Protein 2GBO (pdb70)

InterPro domains:
  IPR009983 Uncharacterised protein family UPF0358 [MF_01560] (1-90)
  IPR009983 Uncharacterised protein family UPF0358 [NF010187] (5-90)
  IPR009983 Uncharacterised protein family UPF0358 [PF07408] (6-89)
  IPR036270 UPF0358 superfamily [G3DSA:1.10.287.750] (1-82)
  IPR036270 UPF0358 superfamily [SSF140404] (4-82)

Organism: Enterococcus faecalis (strain ATCC 700802 / V583) (NCBI:txid226185)

Sequence (158 aa):
DEGISKKFAIQLLEDDAERIKLIRNQKNSLCISQCKAFEEVVDTQYGFSRQVTYATRLGILTNDEGHRLLSDLERELNQDEGISKKFAIQLLEDDAERIKLIRNQKNSLCISQCKAFEEVVDTQYGFSRQVTYATRLGILTNDEGHRLLSDLERELNQ

CATH classification: 1.10.287.750

Structure (mmCIF, N/CA/C/O backbone):
data_2GBO
#
_entry.id   2GBO
#
_cell.length_a   54.614
_cell.length_b   54.614
_cell.length_c   142.121
_cell.angle_alpha   90.00
_cell.angle_beta   90.00
_cell.angle_gamma   120.00
#
_symmetry.space_group_name_H-M   'P 62'
#
loop_
_entity.id
_entity.type
_entity.pdbx_description
1 polymer 'UPF0358 protein EF2458'
2 water water
#
loop_
_atom_site.group_PDB
_atom_site.id
_atom_site.type_symbol
_atom_site.label_atom_id
_atom_site.label_alt_id
_atom_site.label_comp_id
_atom_site.label_asym_id
_atom_site.label_entity_id
_atom_site.label_seq_id
_atom_site.pdbx_PDB_ins_code
_atom_site.Cartn_x
_atom_site.Cartn_y
_atom_site.Cartn_z
_atom_site.occupancy
_atom_site.B_iso_or_equiv
_atom_site.auth_seq_id
_atom_site.auth_comp_id
_atom_site.auth_asym_id
_atom_site.auth_atom_id
_atom_site.pdbx_PDB_model_num
ATOM 9 N N . ASP A 1 5 ? 12.198 -28.018 50.529 1.00 87.02 2 ASP A N 1
ATOM 10 C CA . ASP A 1 5 ? 11.947 -28.602 49.203 1.00 85.30 2 ASP A CA 1
ATOM 11 C C . ASP A 1 5 ? 11.536 -27.497 48.232 1.00 83.24 2 ASP A C 1
ATOM 12 O O . ASP A 1 5 ? 10.447 -26.907 48.322 1.00 82.71 2 ASP A O 1
ATOM 17 N N . GLU A 1 6 ? 12.453 -27.283 47.289 1.00 81.12 3 GLU A N 1
ATOM 18 C CA . GLU A 1 6 ? 12.708 -26.040 46.523 1.00 78.22 3 GLU A CA 1
ATOM 19 C C . GLU A 1 6 ? 14.110 -26.306 45.946 1.00 75.61 3 GLU A C 1
ATOM 20 O O . GLU A 1 6 ? 14.574 -25.641 45.002 1.00 74.50 3 GLU A O 1
ATOM 26 N N . GLY A 1 7 ? 14.780 -27.280 46.589 1.00 72.60 4 GLY A N 1
ATOM 27 C CA . GLY A 1 7 ? 15.668 -28.235 45.920 1.00 68.26 4 GLY A CA 1
ATOM 28 C C . GLY A 1 7 ? 14.873 -28.847 44.764 1.00 65.10 4 GLY A C 1
ATOM 29 O O . GLY A 1 7 ? 15.453 -29.266 43.777 1.00 65.27 4 GLY A O 1
ATOM 30 N N . ILE A 1 8 ? 13.544 -28.873 44.891 1.00 61.54 5 ILE A N 1
ATOM 31 C CA . ILE A 1 8 ? 12.645 -29.309 43.828 1.00 58.80 5 ILE A CA 1
ATOM 32 C C . ILE A 1 8 ? 12.711 -28.336 42.634 1.00 56.91 5 ILE A C 1
ATOM 33 O O . ILE A 1 8 ? 12.941 -28.754 41.496 1.00 54.99 5 ILE A O 1
ATOM 38 N N . SER A 1 9 ? 12.556 -27.040 42.923 1.00 54.73 6 SER A N 1
ATOM 39 C CA . SER A 1 9 ? 12.648 -26.031 41.892 1.00 52.96 6 SER A CA 1
ATOM 40 C C . SER A 1 9 ? 14.030 -25.985 41.247 1.00 51.32 6 SER A C 1
ATOM 41 O O . SER A 1 9 ? 14.107 -25.937 40.021 1.00 50.13 6 SER A O 1
ATOM 44 N N . LYS A 1 10 ? 15.102 -26.084 42.037 1.00 49.93 7 LYS A N 1
ATOM 45 C CA . LYS A 1 10 ? 16.465 -26.059 41.458 1.00 49.61 7 LYS A CA 1
ATOM 46 C C . LYS A 1 10 ? 16.661 -27.263 40.531 1.00 48.87 7 LYS A C 1
ATOM 47 O O . LYS A 1 10 ? 17.083 -27.112 39.383 1.00 48.77 7 LYS A O 1
ATOM 53 N N . LYS A 1 11 ? 16.322 -28.447 41.028 1.00 48.01 8 LYS A N 1
ATOM 54 C CA . LYS A 1 11 ? 16.382 -29.651 40.226 1.00 46.53 8 LYS A CA 1
ATOM 55 C C . LYS A 1 11 ? 15.563 -29.519 38.945 1.00 44.61 8 LYS A C 1
ATOM 56 O O . LYS A 1 11 ? 16.026 -29.952 37.886 1.00 44.13 8 LYS A O 1
ATOM 62 N N . PHE A 1 12 ? 14.361 -28.939 39.051 1.00 41.92 9 PHE A N 1
ATOM 63 C CA . PHE A 1 12 ? 13.553 -28.723 37.885 1.00 40.89 9 PHE A CA 1
ATOM 64 C C . PHE A 1 12 ? 14.215 -27.741 36.898 1.00 40.78 9 PHE A C 1
ATOM 65 O O . PHE A 1 12 ? 14.269 -28.000 35.701 1.00 40.98 9 PHE A O 1
ATOM 73 N N . ALA A 1 13 ? 14.705 -26.609 37.416 1.00 41.80 10 ALA A N 1
ATOM 74 C CA . ALA A 1 13 ? 15.272 -25.562 36.588 1.00 42.29 10 ALA A CA 1
ATOM 75 C C . ALA A 1 13 ? 16.465 -26.152 35.834 1.00 42.79 10 ALA A C 1
ATOM 76 O O . ALA A 1 13 ? 16.632 -25.888 34.640 1.00 43.17 10 ALA A O 1
ATOM 78 N N . ILE A 1 14 ? 17.253 -26.987 36.517 1.00 42.98 11 ILE A N 1
ATOM 79 C CA . ILE A 1 14 ? 18.490 -27.543 35.936 1.00 42.64 11 ILE A CA 1
ATOM 80 C C . ILE A 1 14 ? 18.164 -28.482 34.791 1.00 43.01 11 ILE A C 1
ATOM 81 O O . ILE A 1 14 ? 18.746 -28.342 33.722 1.00 43.32 11 ILE A O 1
ATOM 86 N N . GLN A 1 15 ? 17.214 -29.408 34.985 1.00 42.04 12 GLN A N 1
ATOM 87 C CA . GLN A 1 15 ? 16.865 -30.322 33.896 1.00 41.01 12 GLN A CA 1
ATOM 88 C C . GLN A 1 15 ? 16.143 -29.609 32.738 1.00 41.02 12 GLN A C 1
ATOM 89 O O . GLN A 1 15 ? 16.334 -29.985 31.580 1.00 40.12 12 GLN A O 1
ATOM 95 N N . LEU A 1 16 ? 15.342 -28.579 33.051 1.00 40.13 13 LEU A N 1
ATOM 96 C CA . LEU A 1 16 ? 14.740 -27.745 32.019 1.00 40.02 13 LEU A CA 1
ATOM 97 C C . LEU A 1 16 ? 15.798 -27.110 31.156 1.00 41.09 13 LEU A C 1
ATOM 98 O O . LEU A 1 16 ? 15.660 -27.075 29.947 1.00 41.29 13 LEU A O 1
ATOM 103 N N . LEU A 1 17 ? 16.855 -26.594 31.788 1.00 42.73 14 LEU A N 1
ATOM 104 C CA . LEU A 1 17 ? 17.926 -25.900 31.065 1.00 42.56 14 LEU A CA 1
ATOM 105 C C . LEU A 1 17 ? 18.638 -26.919 30.149 1.00 43.44 14 LEU A C 1
ATOM 106 O O . LEU A 1 17 ? 18.999 -26.606 29.011 1.00 44.24 14 LEU A O 1
ATOM 111 N N . GLU A 1 18 ? 18.812 -28.140 30.655 1.00 42.54 15 GLU A N 1
ATOM 112 C CA . GLU A 1 18 ? 19.478 -29.233 29.904 1.00 43.12 15 GLU A CA 1
ATOM 113 C C . GLU A 1 18 ? 18.679 -29.691 28.716 1.00 41.79 15 GLU A C 1
ATOM 114 O O . GLU A 1 18 ? 19.205 -29.859 27.627 1.00 41.41 15 GLU A O 1
ATOM 120 N N . ASP A 1 19 ? 17.390 -29.870 28.947 1.00 41.90 16 ASP A N 1
ATOM 121 C CA . ASP A 1 19 ? 16.462 -30.210 27.886 1.00 41.13 16 ASP A CA 1
ATOM 122 C C . ASP A 1 19 ? 16.404 -29.055 26.842 1.00 41.96 16 ASP A C 1
ATOM 123 O O . ASP A 1 19 ? 16.357 -29.328 25.633 1.00 42.34 16 ASP A O 1
ATOM 128 N N . ASP A 1 20 ? 16.417 -27.778 27.292 1.00 41.74 17 ASP A N 1
ATOM 129 C CA . ASP A 1 20 ? 16.458 -26.602 26.388 1.00 40.68 17 ASP A CA 1
ATOM 130 C C . ASP A 1 20 ? 17.721 -26.578 25.550 1.00 40.39 17 ASP A C 1
ATOM 131 O O . ASP A 1 20 ? 17.689 -26.216 24.363 1.00 40.73 17 ASP A O 1
ATOM 136 N N . ALA A 1 21 ? 18.849 -26.884 26.176 1.00 40.17 18 ALA A N 1
ATOM 137 C CA . ALA A 1 21 ? 20.093 -27.038 25.430 1.00 40.79 18 ALA A CA 1
ATOM 138 C C . ALA A 1 21 ? 19.954 -28.057 24.270 1.00 40.62 18 ALA A C 1
ATOM 139 O O . ALA A 1 21 ? 20.375 -27.784 23.158 1.00 41.77 18 ALA A O 1
ATOM 141 N N . GLU A 1 22 ? 19.393 -29.235 24.528 1.00 40.75 19 GLU A N 1
ATOM 142 C CA . GLU A 1 22 ? 19.087 -30.208 23.464 1.00 40.35 19 GLU A CA 1
ATOM 143 C C . GLU A 1 22 ? 18.250 -29.636 22.308 1.00 40.28 19 GLU A C 1
ATOM 144 O O . GLU A 1 22 ? 18.540 -29.865 21.140 1.00 39.27 19 GLU A O 1
ATOM 150 N N . ARG A 1 23 ? 17.208 -28.878 22.648 1.00 39.82 20 ARG A N 1
ATOM 151 C CA . ARG A 1 23 ? 16.411 -28.218 21.655 1.00 40.05 20 ARG A CA 1
ATOM 152 C C . ARG A 1 23 ? 17.249 -27.227 20.813 1.00 41.43 20 ARG A C 1
ATOM 153 O O . ARG A 1 23 ? 17.132 -27.193 19.580 1.00 43.84 20 ARG A O 1
ATOM 161 N N . ILE A 1 24 ? 18.109 -26.447 21.457 1.00 41.64 21 ILE A N 1
ATOM 162 C CA . ILE A 1 24 ? 18.981 -25.526 20.736 1.00 41.19 21 ILE A CA 1
ATOM 163 C C . ILE A 1 24 ? 20.013 -26.307 19.902 1.00 42.91 21 ILE A C 1
ATOM 164 O O . ILE A 1 24 ? 20.290 -25.930 18.774 1.00 41.66 21 ILE A O 1
ATOM 169 N N . LYS A 1 25 ? 20.544 -27.412 20.428 1.00 44.04 22 LYS A N 1
ATOM 170 C CA . LYS A 1 25 ? 21.467 -28.231 19.648 1.00 45.80 22 LYS A CA 1
ATOM 171 C C . LYS A 1 25 ? 20.807 -28.870 18.409 1.00 46.42 22 LYS A C 1
ATOM 172 O O . LYS A 1 25 ? 21.423 -28.961 17.356 1.00 45.22 22 LYS A O 1
ATOM 186 N N . LEU A 1 27 ? 18.219 -27.491 16.772 1.00 47.85 24 LEU A N 1
ATOM 187 C CA . LEU A 1 27 ? 18.170 -26.335 15.828 1.00 47.75 24 LEU A CA 1
ATOM 188 C C . LEU A 1 27 ? 19.465 -26.115 15.081 1.00 47.27 24 LEU A C 1
ATOM 189 O O . LEU A 1 27 ? 19.462 -25.969 13.859 1.00 47.01 24 LEU A O 1
ATOM 194 N N . ILE A 1 28 ? 20.572 -26.142 15.815 1.00 48.61 25 ILE A N 1
ATOM 195 C CA . ILE A 1 28 ? 21.907 -25.956 15.237 1.00 49.87 25 ILE A CA 1
ATOM 196 C C . ILE A 1 28 ? 22.249 -27.058 14.237 1.00 52.38 25 ILE A C 1
ATOM 197 O O . ILE A 1 28 ? 22.790 -26.760 13.191 1.00 52.91 25 ILE A O 1
ATOM 202 N N . ARG A 1 29 ? 21.914 -28.315 14.561 1.00 54.07 26 ARG A N 1
ATOM 203 C CA . ARG A 1 29 ? 22.077 -29.438 13.654 1.00 56.43 26 ARG A CA 1
ATOM 204 C C . ARG A 1 29 ? 21.212 -29.307 12.397 1.00 57.48 26 ARG A C 1
ATOM 205 O O . ARG A 1 29 ? 21.700 -29.524 11.303 1.00 57.40 26 ARG A O 1
ATOM 213 N N . ASN A 1 30 ? 19.934 -28.972 12.552 1.00 59.48 27 ASN A N 1
ATOM 214 C CA . ASN A 1 30 ? 19.069 -28.751 11.399 1.00 62.04 27 ASN A CA 1
ATOM 215 C C . ASN A 1 30 ? 19.568 -27.633 10.451 1.00 63.15 27 ASN A C 1
ATOM 216 O O . ASN A 1 30 ? 19.331 -27.688 9.234 1.00 62.09 27 ASN A O 1
ATOM 221 N N . GLN A 1 31 ? 20.241 -26.634 11.039 1.00 64.93 28 GLN A N 1
ATOM 222 C CA . GLN A 1 31 ? 20.947 -25.563 10.334 1.00 66.96 28 GLN A CA 1
ATOM 223 C C . GLN A 1 31 ? 22.150 -26.068 9.520 1.00 67.94 28 GLN A C 1
ATOM 224 O O . GLN A 1 31 ? 22.169 -25.982 8.281 1.00 68.70 28 GLN A O 1
ATOM 230 N N . LYS A 1 32 ? 23.154 -26.591 10.226 1.00 68.63 29 LYS A N 1
ATOM 231 C CA . LYS A 1 32 ? 24.383 -27.099 9.614 1.00 68.82 29 LYS A CA 1
ATOM 232 C C . LYS A 1 32 ? 24.091 -28.219 8.602 1.00 68.94 29 LYS A C 1
ATOM 233 O O . LYS A 1 32 ? 24.831 -28.386 7.633 1.00 69.63 29 LYS A O 1
ATOM 239 N N . ASN A 1 33 ? 23.018 -28.982 8.825 1.00 68.73 30 ASN A N 1
ATOM 240 C CA . ASN A 1 33 ? 22.593 -30.043 7.895 1.00 68.24 30 ASN A CA 1
ATOM 241 C C . ASN A 1 33 ? 21.592 -29.591 6.854 1.00 67.40 30 ASN A C 1
ATOM 242 O O . ASN A 1 33 ? 21.006 -30.421 6.143 1.00 67.66 30 ASN A O 1
ATOM 247 N N . SER A 1 34 ? 21.386 -28.283 6.776 1.00 65.94 31 SER A N 1
ATOM 248 C CA . SER A 1 34 ? 20.476 -27.740 5.800 1.00 64.53 31 SER A CA 1
ATOM 249 C C . SER A 1 34 ? 21.069 -27.820 4.397 1.00 63.38 31 SER A C 1
ATOM 250 O O . SER A 1 34 ? 22.271 -27.634 4.177 1.00 62.97 31 SER A O 1
ATOM 253 N N . LEU A 1 35 ? 20.201 -28.083 3.445 1.00 61.38 32 LEU A N 1
ATOM 254 C CA . LEU A 1 35 ? 20.630 -28.125 2.096 1.00 60.71 32 LEU A CA 1
ATOM 255 C C . LEU A 1 35 ? 20.198 -26.787 1.523 1.00 58.84 32 LEU A C 1
ATOM 256 O O . LEU A 1 35 ? 20.283 -26.574 0.326 1.00 58.96 32 LEU A O 1
ATOM 261 N N . CYS A 1 36 ? 19.747 -25.886 2.397 1.00 55.49 33 CYS A N 1
ATOM 262 C CA . CYS A 1 36 ? 19.073 -24.646 1.997 1.00 54.40 33 CYS A CA 1
ATOM 263 C C . CYS A 1 36 ? 19.816 -23.798 0.921 1.00 54.63 33 CYS A C 1
ATOM 264 O O . CYS A 1 36 ? 19.294 -23.617 -0.188 1.00 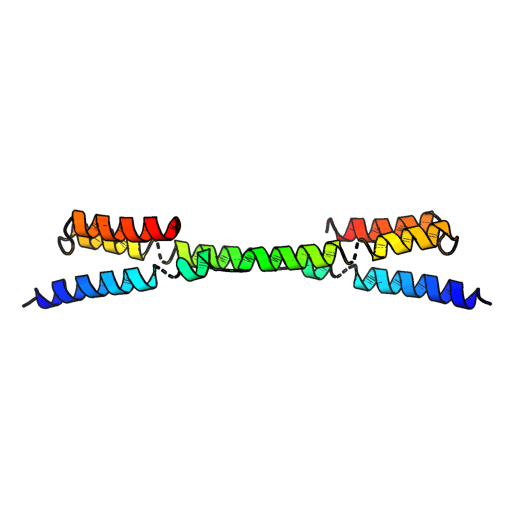54.13 33 CYS A O 1
ATOM 267 N N . ILE A 1 37 ? 20.993 -23.281 1.263 1.00 53.90 34 ILE A N 1
ATOM 268 C CA . ILE A 1 37 ? 21.790 -22.489 0.342 1.00 55.01 34 ILE A CA 1
ATOM 269 C C . ILE A 1 37 ? 22.156 -23.323 -0.902 1.00 55.11 34 ILE A C 1
ATOM 270 O O . ILE A 1 37 ? 21.976 -22.899 -2.045 1.00 55.22 34 ILE A O 1
ATOM 275 N N . SER A 1 38 ? 22.640 -24.528 -0.650 1.00 54.89 35 SER A N 1
ATOM 276 C CA . SER A 1 38 ? 23.012 -25.460 -1.683 1.00 54.64 35 SER A CA 1
ATOM 277 C C . SER A 1 38 ? 21.895 -25.623 -2.711 1.00 53.65 35 SER A C 1
ATOM 278 O O . SER A 1 38 ? 22.152 -25.665 -3.917 1.00 52.48 35 SER A O 1
ATOM 281 N N . GLN A 1 39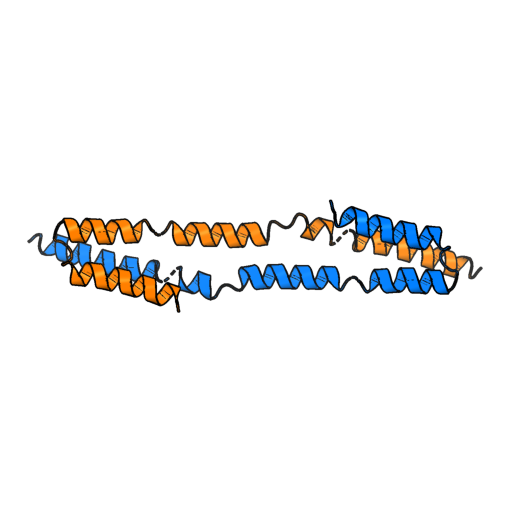 ? 20.655 -25.715 -2.226 1.00 52.10 36 GLN A N 1
ATOM 282 C CA . GLN A 1 39 ? 19.496 -25.818 -3.109 1.00 51.35 36 GLN A CA 1
ATOM 283 C C . GLN A 1 39 ? 19.261 -24.547 -3.931 1.00 48.63 36 GLN A C 1
ATOM 284 O O . GLN A 1 39 ? 18.958 -24.629 -5.111 1.00 48.91 36 GLN A O 1
ATOM 290 N N . CYS A 1 40 ? 19.389 -23.384 -3.317 1.00 46.42 37 CYS A N 1
ATOM 291 C CA . CYS A 1 40 ? 19.285 -22.126 -4.060 1.00 45.48 37 CYS A CA 1
ATOM 292 C C . CYS A 1 40 ? 20.354 -22.011 -5.178 1.00 44.86 37 CYS A C 1
ATOM 293 O O . CYS A 1 40 ? 20.061 -21.538 -6.280 1.00 43.83 37 CYS A O 1
ATOM 296 N N . LYS A 1 41 ? 21.560 -22.475 -4.877 1.00 44.52 38 LYS A N 1
ATOM 297 C CA . LYS A 1 41 ? 22.696 -22.430 -5.816 1.00 45.76 38 LYS A CA 1
ATOM 298 C C . LYS A 1 41 ? 22.521 -23.423 -6.940 1.00 45.39 38 LYS A C 1
ATOM 299 O O . LYS A 1 41 ? 22.765 -23.091 -8.075 1.00 46.22 38 LYS A O 1
ATOM 305 N N . ALA A 1 42 ? 22.065 -24.630 -6.640 1.00 45.67 39 ALA A N 1
ATOM 306 C CA . ALA A 1 42 ? 21.711 -25.577 -7.678 1.00 46.02 39 ALA A CA 1
ATOM 307 C C . ALA A 1 42 ? 20.668 -25.011 -8.656 1.00 46.84 39 ALA A C 1
ATOM 308 O O . ALA A 1 42 ? 20.812 -25.185 -9.863 1.00 47.67 39 ALA A O 1
ATOM 310 N N . PHE A 1 43 ? 19.614 -24.364 -8.163 1.00 46.93 40 PHE A N 1
ATOM 311 C CA . PHE A 1 43 ? 18.684 -23.743 -9.080 1.00 47.36 40 PHE A CA 1
ATOM 312 C C . PHE A 1 43 ? 19.302 -22.642 -9.969 1.00 46.90 40 PHE A C 1
ATOM 313 O O . PHE A 1 43 ? 19.030 -22.543 -11.190 1.00 47.00 40 PHE A O 1
ATOM 321 N N . GLU A 1 44 ? 20.087 -21.778 -9.342 1.00 45.64 41 GLU A N 1
ATOM 322 C CA . GLU A 1 44 ? 20.877 -20.808 -10.067 1.00 45.54 41 GLU A CA 1
ATOM 323 C C . GLU A 1 44 ? 21.691 -21.467 -11.198 1.00 44.42 41 GLU A C 1
ATOM 324 O O . GLU A 1 44 ? 21.723 -20.986 -12.327 1.00 44.01 41 GLU A O 1
ATOM 330 N N . GLU A 1 45 ? 22.292 -22.608 -10.896 1.00 43.65 42 GLU A N 1
ATOM 331 C CA . GLU A 1 45 ? 23.046 -23.321 -11.873 1.00 43.01 42 GLU A CA 1
ATOM 332 C C . GLU A 1 45 ? 22.225 -23.854 -13.034 1.00 41.72 42 GLU A C 1
ATOM 333 O O . GLU A 1 45 ? 22.649 -23.788 -14.181 1.00 40.24 42 GLU A O 1
ATOM 339 N N . VAL A 1 46 ? 21.040 -24.379 -12.753 1.00 42.21 43 VAL A N 1
ATOM 340 C CA . VAL A 1 46 ? 20.134 -24.785 -13.820 1.00 41.03 43 VAL A CA 1
ATOM 341 C C . VAL A 1 46 ? 19.819 -23.625 -14.766 1.00 40.56 43 VAL A C 1
ATOM 342 O O . VAL A 1 46 ? 19.780 -23.808 -16.006 1.00 40.82 43 VAL A O 1
ATOM 346 N N . VAL A 1 47 ? 19.561 -22.446 -14.204 1.00 40.53 44 VAL A N 1
ATOM 347 C CA . VAL A 1 47 ? 19.144 -21.299 -15.034 1.00 40.58 44 VAL A CA 1
ATOM 348 C C . VAL A 1 47 ? 20.290 -20.874 -15.927 1.00 39.95 44 VAL A C 1
ATOM 349 O O . VAL A 1 47 ? 20.063 -20.656 -17.129 1.00 38.53 44 VAL A O 1
ATOM 353 N N . ASP A 1 48 ? 21.505 -20.765 -15.351 1.00 40.17 45 ASP A N 1
ATOM 354 C CA . ASP A 1 48 ? 22.694 -20.446 -16.142 1.00 40.02 45 ASP A CA 1
ATOM 355 C C . ASP A 1 48 ? 22.836 -21.398 -17.330 1.00 38.35 45 ASP A C 1
ATOM 356 O O . ASP A 1 48 ? 23.128 -20.965 -18.412 1.00 39.00 45 ASP A O 1
ATOM 361 N N . THR A 1 49 ? 22.702 -22.702 -17.083 1.00 38.09 46 THR A N 1
ATOM 362 C CA . THR A 1 49 ? 22.880 -23.722 -18.126 1.00 39.45 46 THR A CA 1
ATOM 363 C C . THR A 1 49 ? 21.769 -23.639 -19.198 1.00 39.32 46 THR A C 1
ATOM 364 O O . THR A 1 49 ? 22.048 -23.781 -20.408 1.00 40.49 46 THR A O 1
ATOM 368 N N . GLN A 1 50 ? 20.523 -23.412 -18.748 1.00 38.04 47 GLN A N 1
ATOM 369 C CA . GLN A 1 50 ? 19.405 -23.230 -19.670 1.00 37.70 47 GLN A CA 1
ATOM 370 C C . GLN A 1 50 ? 19.722 -21.982 -20.541 1.00 37.93 47 GLN A C 1
ATOM 371 O O . GLN A 1 50 ? 19.654 -22.041 -21.754 1.00 36.13 47 GLN A O 1
ATOM 385 N N . TYR A 1 52 ? 22.615 -20.527 -21.198 1.00 39.60 49 TYR A N 1
ATOM 386 C CA . TYR A 1 52 ? 23.767 -20.767 -22.055 1.00 39.58 49 TYR A CA 1
ATOM 387 C C . TYR A 1 52 ? 23.437 -21.613 -23.265 1.00 39.54 49 TYR A C 1
ATOM 388 O O . TYR A 1 52 ? 23.940 -21.333 -24.349 1.00 39.00 49 TYR A O 1
ATOM 397 N N . GLY A 1 53 ? 22.594 -22.635 -23.069 1.00 38.91 50 GLY A N 1
ATOM 398 C CA . GLY A 1 53 ? 22.308 -23.560 -24.148 1.00 38.54 50 GLY A CA 1
ATOM 399 C C . GLY A 1 53 ? 21.454 -22.807 -25.180 1.00 37.87 50 GLY A C 1
ATOM 400 O O . GLY A 1 53 ? 21.581 -23.005 -26.371 1.00 36.81 50 GLY A O 1
ATOM 401 N N . PHE A 1 54 ? 20.622 -21.895 -24.715 1.00 37.85 51 PHE A N 1
ATOM 402 C CA . PHE A 1 54 ? 19.718 -21.162 -25.649 1.00 37.73 51 PHE A CA 1
ATOM 403 C C . PHE A 1 54 ? 20.545 -20.130 -26.427 1.00 38.58 51 PHE A C 1
ATOM 404 O O . PHE A 1 54 ? 20.380 -19.936 -27.628 1.00 39.67 51 PHE A O 1
ATOM 412 N N . SER A 1 55 ? 21.429 -19.463 -25.698 1.00 38.92 52 SER A N 1
ATOM 413 C CA . SER A 1 55 ? 22.281 -18.468 -26.277 1.00 39.53 52 SER A CA 1
ATOM 414 C C . SER A 1 55 ? 23.201 -19.099 -27.340 1.00 37.98 52 SER A C 1
ATOM 415 O O . SER A 1 55 ? 23.388 -18.538 -28.396 1.00 37.98 52 SER A O 1
ATOM 418 N N . ARG A 1 56 ? 23.746 -20.291 -27.073 1.00 38.42 53 ARG A N 1
ATOM 419 C CA . ARG A 1 56 ? 24.495 -21.052 -28.074 1.00 37.18 53 ARG A CA 1
ATOM 420 C C . ARG A 1 56 ? 23.718 -21.204 -29.392 1.00 38.58 53 ARG A C 1
ATOM 421 O O . ARG A 1 56 ? 24.273 -20.990 -30.488 1.00 39.63 53 ARG A O 1
ATOM 429 N N . GLN A 1 57 ? 22.403 -21.495 -29.284 1.00 38.77 54 GLN A N 1
ATOM 430 C CA . GLN A 1 57 ? 21.489 -21.622 -30.385 1.00 38.00 54 GLN A CA 1
ATOM 431 C C . GLN A 1 57 ? 21.216 -20.317 -31.139 1.00 38.45 54 GLN A C 1
ATOM 432 O O . GLN A 1 57 ? 21.144 -20.312 -32.385 1.00 37.78 54 GLN A O 1
ATOM 438 N N . VAL A 1 58 ? 21.046 -19.220 -30.408 1.00 37.95 55 VAL A N 1
ATOM 439 C CA . VAL A 1 58 ? 20.930 -17.912 -31.068 1.00 37.70 55 VAL A CA 1
ATOM 440 C C . VAL A 1 58 ? 22.183 -17.690 -31.945 1.00 38.34 55 VAL A C 1
ATOM 441 O O . VAL A 1 58 ? 22.093 -17.356 -33.119 1.00 38.80 55 VAL A O 1
ATOM 445 N N . THR A 1 59 ? 23.359 -17.936 -31.376 1.00 39.16 56 THR A N 1
ATOM 446 C CA . THR A 1 59 ? 24.608 -17.801 -32.120 1.00 40.00 56 THR A CA 1
ATOM 447 C C . THR A 1 59 ? 24.683 -18.705 -33.327 1.00 40.99 56 THR A C 1
ATOM 448 O O . THR A 1 59 ? 25.007 -18.235 -34.404 1.00 41.31 56 THR A O 1
ATOM 452 N N . TYR A 1 60 ? 24.392 -19.995 -33.140 1.00 42.32 57 TYR A N 1
ATOM 4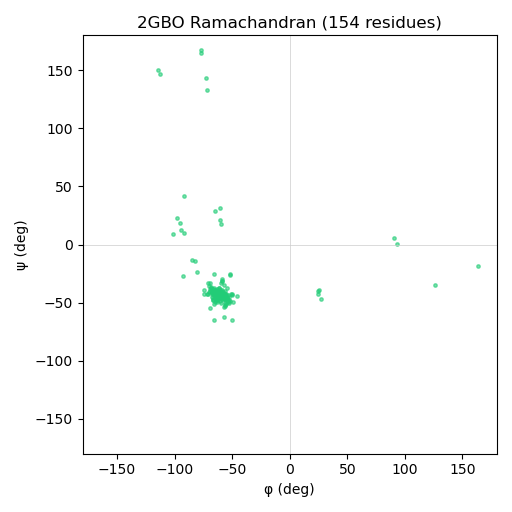53 C CA . TYR A 1 60 ? 24.307 -20.950 -34.244 1.00 42.79 57 TYR A CA 1
ATOM 454 C C . TYR A 1 60 ? 23.321 -20.463 -35.335 1.00 43.63 57 TYR A C 1
ATOM 455 O O . TYR A 1 60 ? 23.650 -20.524 -36.538 1.00 43.93 57 TYR A O 1
ATOM 464 N N . ALA A 1 61 ? 22.134 -19.990 -34.943 1.00 44.60 58 ALA A N 1
ATOM 465 C CA . ALA A 1 61 ? 21.116 -19.489 -35.932 1.00 44.74 58 ALA A CA 1
ATOM 466 C C . ALA A 1 61 ? 21.654 -18.284 -36.724 1.00 44.03 58 ALA A C 1
ATOM 467 O O . ALA A 1 61 ? 21.424 -18.150 -37.911 1.00 43.03 58 ALA A O 1
ATOM 469 N N . THR A 1 62 ? 22.406 -17.430 -36.042 1.00 45.18 59 THR A N 1
ATOM 470 C CA . THR A 1 62 ? 23.084 -16.326 -36.680 1.00 45.87 59 THR A CA 1
ATOM 471 C C . THR A 1 62 ? 24.145 -16.822 -37.684 1.00 47.09 59 THR A C 1
ATOM 472 O O . THR A 1 62 ? 24.177 -16.326 -38.825 1.00 46.46 59 THR A O 1
ATOM 476 N N . ARG A 1 63 ? 24.969 -17.810 -37.300 1.00 47.01 60 ARG A N 1
ATOM 477 C CA . ARG A 1 63 ? 25.996 -18.330 -38.252 1.00 47.26 60 ARG A CA 1
ATOM 478 C C . ARG A 1 63 ? 25.340 -18.834 -39.544 1.00 48.05 60 ARG A C 1
ATOM 479 O O . ARG A 1 63 ? 25.903 -18.716 -40.630 1.00 47.03 60 ARG A O 1
ATOM 487 N N . LEU A 1 64 ? 24.154 -19.405 -39.395 1.00 47.82 61 LEU A N 1
ATOM 488 C CA . LEU A 1 64 ? 23.468 -20.028 -40.497 1.00 48.84 61 LEU A CA 1
ATOM 489 C C . LEU A 1 64 ? 22.705 -19.015 -41.377 1.00 48.87 61 LEU A C 1
ATOM 490 O O . LEU A 1 64 ? 22.287 -19.369 -42.471 1.00 48.80 61 LEU A O 1
ATOM 495 N N . GLY A 1 65 ? 22.518 -17.784 -40.894 1.00 49.35 62 GLY A N 1
ATOM 496 C CA . GLY A 1 65 ? 21.804 -16.762 -41.634 1.00 49.62 62 GLY A CA 1
ATOM 497 C C . GLY A 1 65 ? 20.309 -16.758 -41.325 1.00 51.11 62 GLY A C 1
ATOM 498 O O . GLY A 1 65 ? 19.551 -16.014 -41.945 1.00 51.08 62 GLY A O 1
ATOM 499 N N . ILE A 1 66 ? 19.890 -17.588 -40.368 1.00 51.55 63 ILE A N 1
ATOM 500 C CA . ILE A 1 66 ? 18.493 -17.664 -39.910 1.00 51.55 63 ILE A CA 1
ATOM 501 C C . ILE A 1 66 ? 18.134 -16.400 -39.138 1.00 52.23 63 ILE A C 1
ATOM 502 O O . ILE A 1 66 ? 17.015 -15.919 -39.216 1.00 52.13 63 ILE A O 1
ATOM 507 N N . LEU A 1 67 ? 19.092 -15.863 -38.393 1.00 52.51 64 LEU A N 1
ATOM 508 C CA . LEU A 1 67 ? 18.977 -14.521 -37.847 1.00 53.37 64 LEU A CA 1
ATOM 509 C C . LEU A 1 67 ? 20.049 -13.668 -38.509 1.00 54.73 64 LEU A C 1
ATOM 510 O O . LEU A 1 67 ? 21.095 -14.180 -38.881 1.00 54.43 64 LEU A O 1
ATOM 515 N N . THR A 1 68 ? 19.794 -12.376 -38.664 1.00 56.52 65 THR A N 1
ATOM 516 C CA . THR A 1 68 ? 20.852 -11.451 -39.042 1.00 58.34 65 THR A CA 1
ATOM 517 C C . THR A 1 68 ? 21.655 -11.212 -37.783 1.00 59.30 65 THR A C 1
ATOM 518 O O . THR A 1 68 ? 21.215 -11.572 -36.690 1.00 59.74 65 THR A O 1
ATOM 522 N N . ASN A 1 69 ? 22.823 -10.607 -37.931 1.00 60.56 66 ASN A N 1
ATOM 523 C CA . ASN A 1 69 ? 23.651 -10.276 -36.782 1.00 61.90 66 ASN A CA 1
ATOM 524 C C . ASN A 1 69 ? 22.998 -9.389 -35.727 1.00 62.14 66 ASN A C 1
ATOM 525 O O . ASN A 1 69 ? 23.170 -9.638 -34.532 1.00 61.87 66 ASN A O 1
ATOM 530 N N . ASP A 1 70 ? 22.266 -8.367 -36.176 1.00 62.35 67 ASP A N 1
ATOM 531 C CA . ASP A 1 70 ? 21.560 -7.455 -35.280 1.00 62.93 67 ASP A CA 1
ATOM 532 C C . ASP A 1 70 ? 20.474 -8.210 -34.518 1.00 62.79 67 ASP A C 1
ATOM 533 O O . ASP A 1 70 ? 20.323 -8.027 -33.307 1.00 63.12 67 ASP A O 1
ATOM 538 N N . GLU A 1 71 ? 19.726 -9.054 -35.232 1.00 62.83 68 GLU A N 1
ATOM 539 C CA . GLU A 1 71 ? 18.699 -9.904 -34.630 1.00 62.78 68 GLU A CA 1
ATOM 540 C C . GLU A 1 71 ? 19.278 -10.763 -33.502 1.00 62.74 68 GLU A C 1
ATOM 541 O O . GLU A 1 71 ? 18.746 -10.785 -32.387 1.00 62.3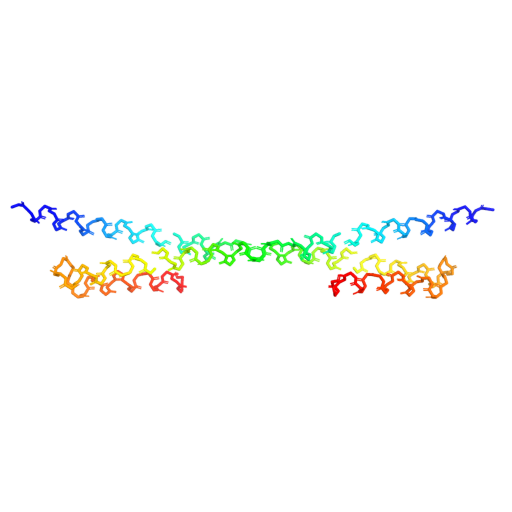1 68 GLU A O 1
ATOM 547 N N . GLY A 1 72 ? 20.375 -11.461 -33.804 1.00 63.04 69 GLY A N 1
ATOM 548 C CA . GLY A 1 72 ? 21.055 -12.295 -32.829 1.00 63.21 69 GLY A CA 1
ATOM 549 C C . GLY A 1 72 ? 21.487 -11.489 -31.628 1.00 63.72 69 GLY A C 1
ATOM 550 O O . GLY A 1 72 ? 21.277 -11.887 -30.476 1.00 63.66 69 GLY A O 1
ATOM 551 N N . HIS A 1 73 ? 22.068 -10.334 -31.907 1.00 64.14 70 HIS A N 1
ATOM 552 C CA . HIS A 1 73 ? 22.600 -9.454 -30.872 1.00 65.25 70 HIS A CA 1
ATOM 553 C C . HIS A 1 73 ? 21.482 -8.838 -30.017 1.00 64.78 70 HIS A C 1
ATOM 554 O O . HIS A 1 73 ? 21.637 -8.690 -28.802 1.00 64.63 70 HIS A O 1
ATOM 561 N N . ARG A 1 74 ? 20.354 -8.517 -30.645 1.00 64.11 71 ARG A N 1
ATOM 562 C CA . ARG A 1 74 ? 19.207 -8.031 -29.903 1.00 64.48 71 ARG A CA 1
ATOM 563 C C . ARG A 1 74 ? 18.683 -9.077 -28.924 1.00 63.13 71 ARG A C 1
ATOM 564 O O . ARG A 1 74 ? 18.402 -8.742 -27.772 1.00 62.49 71 ARG A O 1
ATOM 572 N N . LEU A 1 75 ? 18.557 -10.337 -29.362 1.00 62.26 72 LEU A N 1
ATOM 573 C CA . LEU A 1 75 ? 18.134 -11.386 -28.418 1.00 61.25 72 LEU A CA 1
ATOM 574 C C . LEU A 1 75 ? 19.105 -11.507 -27.235 1.00 60.96 72 LEU A C 1
ATOM 575 O O . LEU A 1 75 ? 18.686 -11.507 -26.077 1.00 59.85 72 LEU A O 1
ATOM 580 N N . LEU A 1 76 ? 20.403 -11.550 -27.515 1.00 61.21 73 LEU A N 1
ATOM 581 C CA . LEU A 1 76 ? 21.368 -11.681 -26.413 1.00 62.20 73 LEU A CA 1
ATOM 582 C C . LEU A 1 76 ? 21.353 -10.460 -25.501 1.00 62.55 73 LEU A C 1
ATOM 583 O O . LEU A 1 76 ? 21.418 -10.569 -24.276 1.00 62.69 73 LEU A O 1
ATOM 588 N N . SER A 1 77 ? 21.223 -9.299 -26.120 1.00 63.45 74 SER A N 1
ATOM 589 C CA . SER A 1 77 ? 21.095 -8.048 -25.404 1.00 64.27 74 SER A CA 1
ATOM 590 C C . SER A 1 77 ? 19.873 -8.028 -24.458 1.00 64.66 74 SER A C 1
ATOM 591 O O . SER A 1 77 ? 19.986 -7.504 -23.351 1.00 65.35 74 SER A O 1
ATOM 594 N N . ASP A 1 78 ? 18.735 -8.602 -24.872 1.00 65.22 75 ASP A N 1
ATOM 595 C CA . ASP A 1 78 ? 17.541 -8.755 -23.993 1.00 66.02 75 ASP A CA 1
ATOM 596 C C . ASP A 1 78 ? 17.784 -9.671 -22.802 1.00 66.40 75 ASP A C 1
ATOM 597 O O . ASP A 1 78 ? 17.371 -9.356 -21.689 1.00 66.04 75 ASP A O 1
ATOM 602 N N . LEU A 1 79 ? 18.415 -10.820 -23.050 1.00 67.35 76 LEU A N 1
ATOM 603 C CA . LEU A 1 79 ? 18.868 -11.692 -21.976 1.00 68.41 76 LEU A CA 1
ATOM 604 C C . LEU A 1 79 ? 19.783 -10.937 -21.027 1.00 69.84 76 LEU A C 1
ATOM 605 O O . LEU A 1 79 ? 19.553 -10.943 -19.821 1.00 70.48 76 LEU A O 1
ATOM 610 N N . GLU A 1 80 ? 20.817 -10.296 -21.567 1.00 71.03 77 GLU A N 1
ATOM 611 C CA . GLU A 1 80 ? 21.750 -9.504 -20.770 1.00 72.89 77 GLU A CA 1
ATOM 612 C C . GLU A 1 80 ? 21.024 -8.440 -19.925 1.00 73.63 77 GLU A C 1
ATOM 613 O O . GLU A 1 80 ? 21.404 -8.182 -18.776 1.00 73.93 77 GLU A O 1
ATOM 619 N N . ARG A 1 81 ? 19.978 -7.838 -20.494 1.00 74.28 78 ARG A N 1
ATOM 620 C CA . ARG A 1 81 ? 19.231 -6.771 -19.828 1.00 75.12 78 ARG A CA 1
ATOM 621 C C . ARG A 1 81 ? 18.329 -7.287 -18.701 1.00 75.20 78 ARG A C 1
ATOM 622 O O . ARG A 1 81 ? 18.206 -6.665 -17.640 1.00 75.10 78 ARG A O 1
ATOM 630 N N . GLU A 1 82 ? 17.710 -8.432 -18.947 1.00 75.48 79 GLU A N 1
ATOM 631 C CA . GLU A 1 82 ? 16.995 -9.161 -17.933 1.00 76.07 79 GLU A CA 1
ATOM 632 C C . GLU A 1 82 ? 17.903 -9.471 -16.752 1.00 76.63 79 GLU A C 1
ATOM 633 O O . GLU A 1 82 ? 17.547 -9.203 -15.602 1.00 76.66 79 GLU A O 1
ATOM 639 N N . LEU A 1 83 ? 19.074 -10.027 -17.046 1.00 77.22 80 LEU A N 1
ATOM 640 C CA . LEU A 1 83 ? 20.013 -10.447 -16.017 1.00 78.52 80 LEU A CA 1
ATOM 641 C C . LEU A 1 83 ? 20.409 -9.342 -15.027 1.00 79.83 80 LEU A C 1
ATOM 642 O O . LEU A 1 83 ? 20.460 -9.580 -13.808 1.00 79.73 80 LEU A O 1
ATOM 647 N N . ASN A 1 84 ? 20.683 -8.143 -15.546 1.00 81.22 81 ASN A N 1
ATOM 648 C CA . ASN A 1 84 ? 20.974 -6.986 -14.690 1.00 82.96 81 ASN A CA 1
ATOM 649 C C . ASN A 1 84 ? 19.720 -6.153 -14.351 1.00 83.99 81 ASN A C 1
ATOM 650 O O . ASN A 1 84 ? 19.764 -4.917 -14.359 1.00 84.27 81 ASN A O 1
ATOM 655 N N . GLN A 1 85 ? 18.619 -6.845 -14.050 1.00 85.03 82 GLN A N 1
ATOM 656 C CA . GLN A 1 85 ? 17.335 -6.243 -13.628 1.00 86.27 82 GLN A CA 1
ATOM 657 C C . GLN A 1 85 ? 16.594 -5.453 -14.706 1.00 86.29 82 GLN A C 1
ATOM 658 O O . GLN A 1 85 ? 15.361 -5.519 -14.788 1.00 86.33 82 GLN A O 1
ATOM 672 N N . ASP B 1 5 ? 9.182 -21.936 -49.946 1.00 83.16 2 ASP B N 1
ATOM 673 C CA . ASP B 1 5 ? 8.948 -21.932 -48.477 1.00 81.69 2 ASP B CA 1
ATOM 674 C C . ASP B 1 5 ? 9.452 -23.167 -47.762 1.00 80.08 2 ASP B C 1
ATOM 675 O O . ASP B 1 5 ? 9.375 -24.300 -48.265 1.00 79.86 2 ASP B O 1
ATOM 680 N N . GLU B 1 6 ? 9.931 -22.919 -46.546 1.00 78.24 3 GLU B N 1
ATOM 681 C CA . GLU B 1 6 ? 11.273 -23.295 -46.119 1.00 75.36 3 GLU B CA 1
ATOM 682 C C . GLU B 1 6 ? 11.756 -21.918 -45.634 1.00 73.02 3 GLU B C 1
ATOM 683 O O . GLU B 1 6 ? 12.541 -21.799 -44.679 1.00 71.90 3 GLU B O 1
ATOM 689 N N . GLY B 1 7 ? 11.275 -20.886 -46.354 1.00 70.36 4 GLY B N 1
ATOM 690 C CA . GLY B 1 7 ? 10.847 -19.616 -45.759 1.00 66.50 4 GLY B CA 1
ATOM 691 C C . GLY B 1 7 ? 9.847 -19.939 -44.634 1.00 63.65 4 GLY B C 1
ATOM 692 O O . GLY B 1 7 ? 9.701 -19.160 -43.706 1.00 63.58 4 GLY B O 1
ATOM 693 N N . ILE B 1 8 ? 9.171 -21.091 -44.730 1.00 60.31 5 ILE B N 1
ATOM 694 C CA . ILE B 1 8 ? 8.300 -21.627 -43.683 1.00 57.93 5 ILE B CA 1
ATOM 695 C C . ILE B 1 8 ? 9.144 -22.082 -42.474 1.00 55.91 5 ILE B C 1
ATOM 696 O O . ILE B 1 8 ? 8.920 -21.642 -41.344 1.00 54.28 5 ILE B O 1
ATOM 701 N N . SER B 1 9 ? 10.116 -22.952 -42.744 1.00 53.75 6 SER B N 1
ATOM 702 C CA . SER B 1 9 ? 11.073 -23.368 -41.741 1.00 52.26 6 SER B CA 1
ATOM 703 C C . SER B 1 9 ? 11.829 -22.189 -41.099 1.00 51.18 6 SER B C 1
ATOM 704 O O . SER B 1 9 ? 11.900 -22.113 -39.872 1.00 50.78 6 SER B O 1
ATOM 707 N N . LYS B 1 10 ? 12.329 -21.248 -41.902 1.00 49.76 7 LYS B N 1
ATOM 708 C CA . LYS B 1 10 ? 12.994 -20.056 -41.348 1.00 49.39 7 LYS B CA 1
ATOM 709 C C . LYS B 1 10 ? 12.059 -19.255 -40.427 1.00 49.28 7 LYS B C 1
ATOM 710 O O . LYS B 1 10 ? 12.460 -18.863 -39.306 1.00 49.52 7 LYS B O 1
ATOM 716 N N . LYS B 1 11 ? 10.828 -19.019 -40.896 1.00 48.52 8 LYS B N 1
ATOM 717 C CA . LYS B 1 11 ? 9.802 -18.359 -40.103 1.00 47.47 8 LYS B CA 1
ATOM 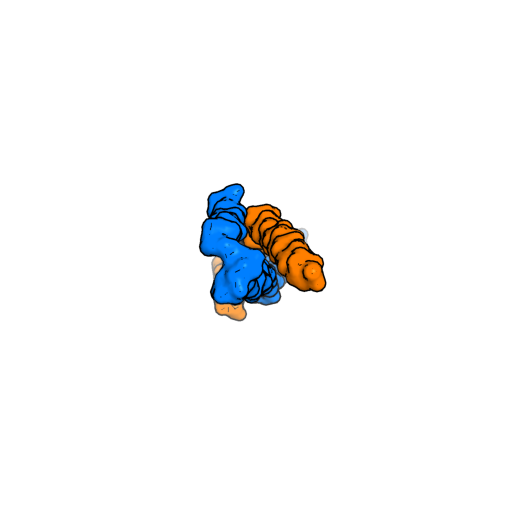718 C C . LYS B 1 11 ? 9.508 -19.111 -38.813 1.00 45.87 8 LYS B C 1
ATOM 719 O O . LYS B 1 11 ? 9.355 -18.483 -37.772 1.00 45.39 8 LYS B O 1
ATOM 725 N N . PHE B 1 12 ? 9.391 -20.440 -38.898 1.00 43.41 9 PHE B N 1
ATOM 726 C CA . PHE B 1 12 ? 9.186 -21.227 -37.722 1.00 42.00 9 PHE B CA 1
ATOM 727 C C . PHE B 1 12 ? 10.370 -21.099 -36.765 1.00 42.07 9 PHE B C 1
ATOM 728 O O . PHE B 1 12 ? 10.178 -20.915 -35.567 1.00 42.86 9 PHE B O 1
ATOM 736 N N . ALA B 1 13 ? 11.596 -21.226 -37.296 1.00 42.39 10 ALA B N 1
ATOM 737 C CA . ALA B 1 13 ? 12.814 -21.185 -36.481 1.00 42.48 10 ALA B CA 1
ATOM 738 C C . ALA B 1 13 ? 12.956 -19.858 -35.745 1.00 42.35 10 ALA B C 1
ATOM 739 O O . ALA B 1 13 ? 13.272 -19.857 -34.549 1.00 42.75 10 ALA B O 1
ATOM 741 N N . ILE B 1 14 ? 12.683 -18.744 -36.439 1.00 42.51 11 ILE B N 1
ATOM 742 C CA . ILE B 1 14 ? 12.758 -17.408 -35.826 1.00 41.97 11 ILE B CA 1
ATOM 743 C C . ILE B 1 14 ? 11.749 -17.250 -34.680 1.00 42.98 11 ILE B C 1
ATOM 744 O O . ILE B 1 14 ? 12.126 -16.776 -33.599 1.00 42.83 11 ILE B O 1
ATOM 749 N N . GLN B 1 15 ? 10.473 -17.638 -34.897 1.00 41.79 12 GLN B N 1
ATOM 750 C CA . GLN B 1 15 ? 9.481 -17.540 -33.825 1.00 40.29 12 GLN B CA 1
ATOM 751 C C . GLN B 1 15 ? 9.719 -18.509 -32.650 1.00 40.69 12 GLN B C 1
ATOM 752 O O . GLN B 1 15 ? 9.472 -18.151 -31.496 1.00 39.57 12 GLN B O 1
ATOM 758 N N . LEU B 1 16 ? 10.182 -19.731 -32.936 1.00 40.81 13 LEU B N 1
ATOM 759 C CA . LEU B 1 16 ? 10.628 -20.639 -31.870 1.00 40.64 13 LEU B CA 1
ATOM 760 C C . LEU B 1 16 ? 11.767 -20.023 -31.035 1.00 41.90 13 LEU B C 1
ATOM 761 O O . LEU B 1 16 ? 11.758 -20.065 -29.801 1.00 42.49 13 LEU B O 1
ATOM 766 N N . LEU B 1 17 ? 12.742 -19.431 -31.705 1.00 42.53 14 LEU B N 1
ATOM 767 C CA . LEU B 1 17 ? 13.836 -18.776 -30.997 1.00 42.51 14 LEU B CA 1
ATOM 768 C C . LEU B 1 17 ? 13.298 -17.649 -30.098 1.00 42.83 14 LEU B C 1
ATOM 769 O O . LEU B 1 17 ? 13.735 -17.482 -28.971 1.00 43.45 14 LEU B O 1
ATOM 774 N N . GLU B 1 18 ? 12.331 -16.894 -30.591 1.00 42.60 15 GLU B N 1
ATOM 775 C CA . GLU B 1 18 ? 11.717 -15.803 -29.814 1.00 43.64 15 GLU B CA 1
ATOM 776 C C . GLU B 1 18 ? 10.924 -16.277 -28.613 1.00 42.94 15 GLU B C 1
ATOM 777 O O . GLU B 1 18 ? 10.996 -15.702 -27.525 1.00 42.88 15 GLU B O 1
ATOM 783 N N . ASP B 1 19 ? 10.194 -17.362 -28.810 1.00 43.33 16 ASP B N 1
ATOM 784 C CA . ASP B 1 19 ? 9.371 -17.903 -27.753 1.00 42.63 16 ASP B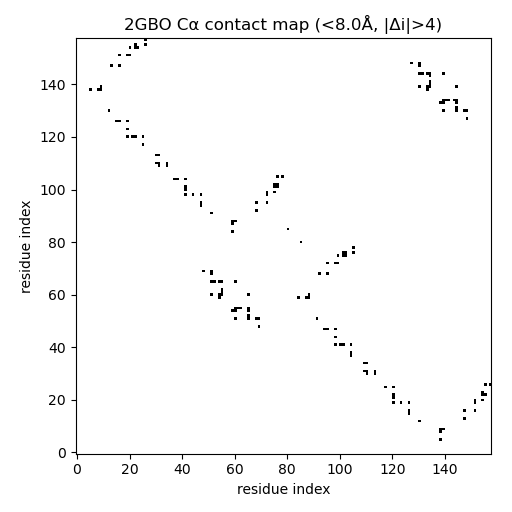 CA 1
ATOM 785 C C . ASP B 1 19 ? 10.339 -18.511 -26.686 1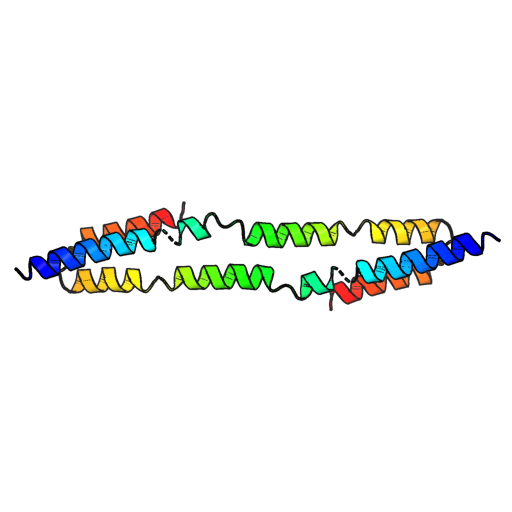.00 43.01 16 ASP B C 1
ATOM 786 O O . ASP B 1 19 ? 10.142 -18.327 -25.484 1.00 43.90 16 ASP B O 1
ATOM 791 N N . ASP B 1 20 ? 11.399 -19.196 -27.131 1.00 43.52 17 ASP B N 1
ATOM 792 C CA . ASP B 1 20 ? 12.435 -19.750 -26.247 1.00 41.83 17 ASP B CA 1
ATOM 793 C C . ASP B 1 20 ? 13.120 -18.653 -25.426 1.00 41.76 17 ASP B C 1
ATOM 794 O O . ASP B 1 20 ? 13.460 -18.843 -2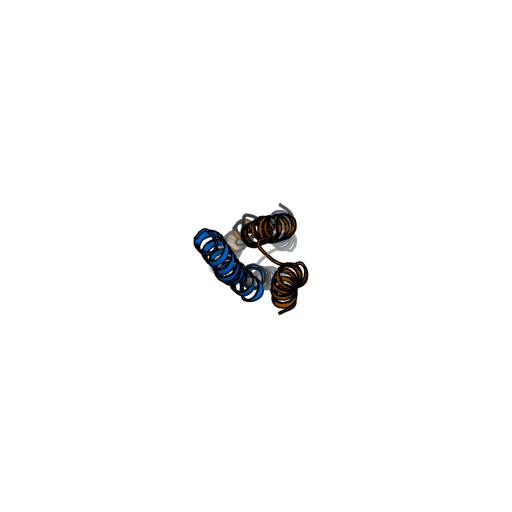4.251 1.00 41.87 17 ASP B O 1
ATOM 799 N N . ALA B 1 21 ? 13.393 -17.526 -26.065 1.00 41.58 18 ALA B N 1
ATOM 800 C CA . ALA B 1 21 ? 13.864 -16.348 -25.348 1.00 41.42 18 ALA B CA 1
ATOM 801 C C . ALA B 1 21 ? 12.955 -15.965 -24.159 1.00 40.72 18 ALA B C 1
ATOM 802 O O . ALA B 1 21 ? 13.452 -15.720 -23.052 1.00 40.40 18 ALA B O 1
ATOM 804 N N . GLU B 1 22 ? 11.631 -15.898 -24.387 1.00 41.03 19 GLU B N 1
ATOM 805 C CA . GLU B 1 22 ? 10.649 -15.683 -23.305 1.00 39.93 19 GLU B CA 1
ATOM 806 C C . GLU B 1 22 ? 10.729 -16.730 -22.161 1.00 40.18 19 GLU B C 1
ATOM 807 O O . GLU B 1 22 ? 10.692 -16.396 -20.981 1.00 39.14 19 GLU B O 1
ATOM 813 N N . ARG B 1 23 ? 10.873 -18.002 -22.512 1.00 40.66 20 ARG B N 1
ATOM 814 C CA . ARG B 1 23 ? 11.040 -19.029 -21.505 1.00 40.50 20 ARG B CA 1
ATOM 815 C C . ARG B 1 23 ? 12.316 -18.807 -20.676 1.00 41.18 20 ARG B C 1
ATOM 816 O O . ARG B 1 23 ? 12.310 -18.979 -19.442 1.00 42.26 20 ARG B O 1
ATOM 824 N N . ILE B 1 24 ? 13.391 -18.382 -21.326 1.00 41.01 21 ILE B N 1
ATOM 825 C CA . ILE B 1 24 ? 14.652 -18.115 -20.609 1.00 41.07 21 ILE B CA 1
ATOM 826 C C . ILE B 1 24 ? 14.499 -16.853 -19.761 1.00 42.32 21 ILE B C 1
ATOM 827 O O . ILE B 1 24 ? 14.915 -16.843 -18.604 1.00 42.14 21 ILE B O 1
ATOM 832 N N . LYS B 1 25 ? 13.879 -15.805 -20.297 1.00 43.46 22 LYS B N 1
ATOM 833 C CA . LYS B 1 25 ? 13.611 -14.627 -19.473 1.00 45.64 22 LYS B CA 1
ATOM 834 C C . LYS B 1 25 ? 12.715 -14.912 -18.264 1.00 46.57 22 LYS B C 1
ATOM 835 O O . LYS B 1 25 ? 12.952 -14.369 -17.173 1.00 46.04 22 LYS B O 1
ATOM 849 N N . LEU B 1 27 ? 12.653 -17.746 -16.642 1.00 48.12 24 LEU B N 1
ATOM 850 C CA . LEU B 1 27 ? 13.569 -18.385 -15.662 1.00 47.32 24 LEU B CA 1
ATOM 851 C C . LEU B 1 27 ? 14.420 -17.388 -14.925 1.00 47.57 24 LEU B C 1
ATOM 852 O O . LEU B 1 27 ? 14.574 -17.474 -13.700 1.00 47.29 24 LEU B O 1
ATOM 857 N N . ILE B 1 28 ? 14.943 -16.412 -15.655 1.00 49.10 25 ILE B N 1
ATOM 858 C CA . ILE B 1 28 ? 15.792 -15.384 -15.049 1.00 50.49 25 ILE B CA 1
ATOM 859 C C . ILE B 1 28 ? 14.988 -14.540 -14.062 1.00 52.28 25 ILE B C 1
ATOM 860 O O . ILE B 1 28 ? 15.417 -14.372 -12.933 1.00 53.01 25 ILE B O 1
ATOM 865 N N . ARG B 1 29 ? 13.818 -14.040 -14.475 1.00 53.54 26 ARG B N 1
ATOM 866 C CA . ARG B 1 29 ? 12.944 -13.300 -13.592 1.00 55.04 26 ARG B CA 1
ATOM 867 C C . ARG B 1 29 ? 12.614 -14.104 -12.334 1.00 55.79 26 ARG B C 1
ATOM 868 O O . ARG B 1 29 ? 12.645 -13.561 -11.241 1.00 55.55 26 ARG B O 1
ATOM 876 N N . ASN B 1 30 ? 12.283 -15.383 -12.504 1.00 57.16 27 ASN B N 1
ATOM 877 C CA . ASN B 1 30 ? 11.868 -16.248 -11.406 1.00 59.28 27 ASN B CA 1
ATOM 878 C C . ASN B 1 30 ? 12.980 -16.528 -10.379 1.00 60.61 27 ASN B C 1
ATOM 879 O O . ASN B 1 30 ? 12.711 -16.817 -9.192 1.00 59.38 27 ASN B O 1
ATOM 884 N N . GLN B 1 31 ? 14.221 -16.420 -10.849 1.00 62.10 28 GLN B N 1
ATOM 885 C CA . GLN B 1 31 ? 15.373 -16.587 -10.014 1.00 64.43 28 GLN B CA 1
ATOM 886 C C . GLN B 1 31 ? 15.855 -15.238 -9.439 1.00 66.05 28 GLN B C 1
ATOM 887 O O . GLN B 1 31 ? 16.453 -15.191 -8.355 1.00 66.55 28 GLN B O 1
ATOM 893 N N . LYS B 1 32 ? 15.584 -14.143 -10.150 1.00 66.85 29 LYS B N 1
ATOM 894 C CA . LYS B 1 32 ? 15.960 -12.802 -9.676 1.00 67.19 29 LYS B CA 1
ATOM 895 C C . LYS B 1 32 ? 14.913 -12.356 -8.660 1.00 67.20 29 LYS B C 1
ATOM 896 O O . LYS B 1 32 ? 15.174 -11.507 -7.817 1.00 68.08 29 LYS B O 1
ATOM 902 N N . ASN B 1 33 ? 13.719 -12.932 -8.758 1.00 66.82 30 ASN B N 1
ATOM 903 C CA . ASN B 1 33 ? 12.666 -12.739 -7.775 1.00 66.37 30 ASN B CA 1
ATOM 904 C C . ASN B 1 33 ? 12.681 -13.837 -6.740 1.00 65.68 30 ASN B C 1
ATOM 905 O O . ASN B 1 33 ? 11.703 -13.992 -5.988 1.00 66.12 30 ASN B O 1
ATOM 910 N N . SER B 1 34 ? 13.749 -14.624 -6.711 1.00 64.34 31 SER B N 1
ATOM 911 C CA . SER B 1 34 ? 13.793 -15.686 -5.739 1.00 63.14 31 SER B CA 1
ATOM 912 C C . SER B 1 34 ? 14.001 -15.076 -4.370 1.00 62.42 31 SER B C 1
ATOM 913 O O . SER B 1 34 ? 14.858 -14.207 -4.165 1.00 62.47 31 SER B O 1
ATOM 916 N N . LEU B 1 35 ? 13.198 -15.540 -3.434 1.00 60.43 32 LEU B N 1
ATOM 917 C CA . LEU B 1 35 ? 13.416 -15.179 -2.076 1.00 59.49 32 LEU B CA 1
ATOM 918 C C . LEU B 1 35 ? 14.245 -16.309 -1.486 1.00 57.78 32 LEU B C 1
ATOM 919 O O . LEU B 1 35 ? 14.317 -16.451 -0.270 1.00 57.39 32 LEU B O 1
ATOM 924 N N . CYS B 1 36 ? 14.881 -17.096 -2.364 1.00 54.61 33 CYS B N 1
ATOM 925 C CA . CYS B 1 36 ? 15.547 -18.345 -1.963 1.00 53.19 33 CYS B CA 1
ATOM 926 C C . CYS B 1 36 ? 16.614 -18.131 -0.872 1.00 52.67 33 CYS B C 1
ATOM 927 O O . CYS B 1 36 ? 16.463 -18.661 0.255 1.00 51.45 33 CYS B O 1
ATOM 930 N N . ILE B 1 37 ? 17.651 -17.351 -1.190 1.00 51.77 34 ILE B N 1
ATOM 931 C CA . ILE B 1 37 ? 18.740 -17.108 -0.242 1.00 52.39 34 ILE B CA 1
ATOM 932 C C . ILE B 1 37 ? 18.181 -16.426 1.036 1.00 52.51 34 ILE B C 1
ATOM 933 O O . ILE B 1 37 ? 18.538 -16.802 2.139 1.00 52.03 34 ILE B O 1
ATOM 938 N N . SER B 1 38 ? 17.266 -15.471 0.852 1.00 52.99 35 SER B N 1
ATOM 939 C CA . SER B 1 38 ? 16.657 -14.696 1.924 1.00 53.36 35 SER B CA 1
ATOM 940 C C . SER B 1 38 ? 16.047 -15.600 2.956 1.00 52.95 35 SER B C 1
ATOM 941 O O . SER B 1 38 ? 16.201 -15.375 4.169 1.00 52.56 35 SER B O 1
ATOM 944 N N . GLN B 1 39 ? 15.314 -16.600 2.462 1.00 51.62 36 GLN B N 1
ATOM 945 C CA . GLN B 1 39 ? 14.651 -17.526 3.339 1.00 51.16 36 GLN B CA 1
ATOM 946 C C . GLN B 1 39 ? 15.637 -18.372 4.124 1.00 48.85 36 GLN B C 1
ATOM 947 O O . GLN B 1 39 ? 15.385 -18.669 5.292 1.00 48.79 36 GLN B O 1
ATOM 953 N N . CYS B 1 40 ? 16.741 -18.760 3.490 1.00 46.89 37 CYS B N 1
ATOM 954 C CA . CYS B 1 40 ? 17.822 -19.475 4.184 1.00 46.13 37 CYS B CA 1
ATOM 955 C C . CYS B 1 40 ? 18.470 -18.662 5.308 1.00 45.32 37 CYS B C 1
ATOM 956 O O . CYS B 1 40 ? 18.777 -19.201 6.378 1.00 44.10 37 CYS B O 1
ATOM 959 N N . LYS B 1 41 ? 18.716 -17.396 5.004 1.00 44.66 38 LYS B N 1
ATOM 960 C CA . LYS B 1 41 ? 19.301 -16.434 5.929 1.00 46.06 38 LYS B CA 1
ATOM 961 C C . LYS B 1 41 ? 18.313 -16.089 7.047 1.00 45.68 38 LYS B C 1
ATOM 962 O O . LYS B 1 41 ? 18.704 -16.005 8.173 1.00 45.47 38 LYS B O 1
ATOM 968 N N . ALA B 1 42 ? 17.026 -15.942 6.737 1.00 46.63 39 ALA B N 1
ATOM 969 C CA . ALA B 1 42 ? 16.001 -15.743 7.766 1.00 46.94 39 ALA B CA 1
ATOM 970 C C . ALA B 1 42 ? 15.990 -16.860 8.812 1.00 47.74 39 ALA B C 1
ATOM 971 O O . ALA B 1 42 ? 15.938 -16.585 10.013 1.00 47.57 39 ALA B O 1
ATOM 973 N N . PHE B 1 43 ? 16.032 -18.113 8.363 1.00 47.70 40 PHE B N 1
ATOM 974 C CA . PHE B 1 43 ? 16.052 -19.225 9.292 1.00 48.25 40 PHE B CA 1
ATOM 975 C C . PHE B 1 43 ? 17.330 -19.265 10.163 1.00 47.51 40 PHE B C 1
ATOM 976 O O . PHE B 1 43 ? 17.295 -19.507 11.396 1.00 47.73 40 PHE B O 1
ATOM 984 N N . GLU B 1 44 ? 18.458 -19.085 9.500 1.00 46.25 41 GLU B N 1
ATOM 985 C CA . GLU B 1 44 ? 19.725 -18.815 10.166 1.00 45.92 41 GLU B CA 1
ATOM 986 C C . GLU B 1 44 ? 19.582 -17.758 11.255 1.00 44.20 41 GLU B C 1
ATOM 987 O O . GLU B 1 44 ? 20.071 -17.947 12.350 1.00 44.28 41 GLU B O 1
ATOM 993 N N . GLU B 1 45 ? 18.870 -16.677 10.969 1.00 43.39 42 GLU B N 1
ATOM 994 C CA . GLU B 1 45 ? 18.626 -15.676 11.974 1.00 43.06 42 GLU B CA 1
ATOM 995 C C . GLU B 1 45 ? 17.742 -16.106 13.145 1.00 42.13 42 GLU B C 1
ATOM 996 O O . GLU B 1 45 ? 17.977 -15.719 14.284 1.00 41.12 42 GLU B O 1
ATOM 1002 N N . VAL B 1 46 ? 16.700 -16.899 12.874 1.00 42.58 43 VAL B N 1
ATOM 1003 C CA . VAL B 1 46 ? 15.899 -17.490 13.943 1.00 41.28 43 VAL B CA 1
ATOM 1004 C C . VAL B 1 46 ? 16.783 -18.337 14.883 1.00 40.86 43 VAL B C 1
ATOM 1005 O O . VAL B 1 46 ? 16.653 -18.276 16.127 1.00 40.40 43 VAL B O 1
ATOM 1009 N N . VAL B 1 47 ? 17.662 -19.146 14.304 1.00 40.53 44 VAL B N 1
ATOM 1010 C CA . VAL B 1 47 ? 18.469 -20.058 15.123 1.00 40.58 44 VAL B CA 1
ATOM 1011 C C . VAL B 1 47 ? 19.408 -19.308 16.061 1.00 40.24 44 VAL B C 1
ATOM 1012 O O . VAL B 1 47 ? 19.479 -19.669 17.264 1.00 38.74 44 VAL B O 1
ATOM 1016 N N . ASP B 1 48 ? 20.142 -18.312 15.509 1.00 39.58 45 ASP B N 1
ATOM 1017 C CA . ASP B 1 48 ? 20.956 -17.404 16.302 1.00 39.46 45 ASP B CA 1
ATOM 1018 C C . ASP B 1 48 ? 20.217 -16.803 17.479 1.00 37.91 45 ASP B C 1
ATOM 1019 O O . ASP B 1 48 ? 20.755 -16.759 18.570 1.00 38.54 45 ASP B O 1
ATOM 1024 N N . THR B 1 49 ? 19.024 -16.264 17.221 1.00 38.10 46 THR B N 1
ATOM 1025 C CA . THR B 1 49 ? 18.186 -15.609 18.245 1.00 39.34 46 THR B CA 1
ATOM 1026 C C . THR B 1 49 ? 17.680 -16.622 19.278 1.00 39.05 46 THR B C 1
ATOM 1027 O O . THR B 1 49 ? 17.613 -16.309 20.489 1.00 40.19 46 THR B O 1
ATOM 1031 N N . GLN B 1 50 ? 17.285 -17.816 18.807 1.00 37.87 47 GLN B N 1
ATOM 1032 C CA . GLN B 1 50 ? 16.877 -18.900 19.723 1.00 36.57 47 GLN B CA 1
ATOM 1033 C C . GLN B 1 50 ? 18.099 -19.218 20.651 1.00 37.93 47 GLN B C 1
ATOM 1034 O O . GLN B 1 50 ? 18.005 -19.235 21.884 1.00 36.13 47 GLN B O 1
ATOM 1048 N N . TYR B 1 52 ? 20.857 -17.458 21.350 1.00 40.39 49 TYR B N 1
ATOM 1049 C CA . TYR B 1 52 ? 21.220 -16.337 22.223 1.00 40.76 49 TYR B CA 1
ATOM 1050 C C . TYR B 1 52 ? 20.318 -16.176 23.445 1.00 40.83 49 TYR B C 1
ATOM 1051 O O . TYR B 1 52 ? 20.806 -15.897 24.546 1.00 40.99 49 TYR B O 1
ATOM 1060 N N . GLY B 1 53 ? 19.015 -16.401 23.244 1.00 40.90 50 GLY B N 1
ATOM 1061 C CA . GLY B 1 53 ? 18.033 -16.230 24.297 1.00 39.62 50 GLY B CA 1
ATOM 1062 C C . GLY B 1 53 ? 18.303 -17.318 25.325 1.00 39.34 50 GLY B C 1
ATOM 1063 O O . GLY B 1 53 ? 18.292 -17.065 26.512 1.00 38.88 50 GLY B O 1
ATOM 1064 N N . PHE B 1 54 ? 18.570 -18.533 24.857 1.00 39.35 51 PHE B N 1
ATOM 1065 C CA . PHE B 1 54 ? 18.821 -19.654 25.772 1.00 38.39 51 PHE B CA 1
ATOM 1066 C C . PHE B 1 54 ? 20.133 -19.391 26.520 1.00 38.68 51 PHE B C 1
ATOM 1067 O O . PHE B 1 54 ? 20.235 -19.558 27.738 1.00 39.52 51 PHE B O 1
ATOM 1075 N N . SER B 1 55 ? 21.149 -19.023 25.756 1.00 38.47 52 SER B N 1
ATOM 1076 C CA . SER B 1 55 ? 22.450 -18.742 26.340 1.00 38.82 52 SER B CA 1
ATOM 1077 C C . SER B 1 55 ? 22.328 -17.654 27.425 1.00 37.31 52 SER B C 1
ATOM 1078 O O . SER B 1 55 ? 22.894 -17.758 28.495 1.00 37.67 52 SER B O 1
ATOM 1081 N N . ARG B 1 56 ? 21.505 -16.641 27.183 1.00 39.08 53 ARG B N 1
ATOM 1082 C CA . ARG B 1 56 ? 21.265 -15.587 28.168 1.00 39.46 53 ARG B CA 1
ATOM 1083 C C . ARG B 1 56 ? 20.749 -16.182 29.495 1.00 40.80 53 ARG B C 1
ATOM 1084 O O . ARG B 1 56 ? 21.204 -15.788 30.583 1.00 43.08 53 ARG B O 1
ATOM 1092 N N . GLN B 1 57 ? 19.827 -17.145 29.394 1.00 40.49 54 GLN B N 1
ATOM 1093 C CA . GLN B 1 57 ? 19.288 -17.897 30.507 1.00 39.81 54 GLN B CA 1
ATOM 1094 C C . GLN B 1 57 ? 20.279 -18.808 31.248 1.00 39.06 54 GLN B C 1
ATOM 1095 O O . GLN B 1 57 ? 20.256 -18.853 32.478 1.00 37.86 54 GLN B O 1
ATOM 1101 N N . VAL B 1 58 ? 21.126 -19.530 30.521 1.00 38.65 55 VAL B N 1
ATOM 1102 C CA . VAL B 1 58 ? 22.239 -20.232 31.178 1.00 38.57 55 VAL B CA 1
ATOM 1103 C C . VAL B 1 58 ? 23.051 -19.244 32.046 1.00 39.39 55 VAL B C 1
ATOM 1104 O O . VAL B 1 58 ? 23.290 -19.478 33.226 1.00 40.20 55 VAL B O 1
ATOM 1108 N N . THR B 1 59 ? 23.446 -18.111 31.468 1.00 40.42 56 THR B N 1
ATOM 1109 C CA . THR B 1 59 ? 24.159 -17.077 32.232 1.00 40.49 56 THR B CA 1
ATOM 1110 C C . THR B 1 59 ? 23.386 -16.583 33.443 1.00 41.69 56 THR B C 1
ATOM 1111 O O . THR B 1 59 ? 23.962 -16.481 34.516 1.00 43.17 56 THR B O 1
ATOM 1115 N N . TYR B 1 60 ? 22.095 -16.301 33.285 1.00 41.94 57 TYR B N 1
ATOM 1116 C CA . TYR B 1 60 ? 21.269 -15.806 34.376 1.00 41.93 57 TYR B CA 1
ATOM 1117 C C . TYR B 1 60 ? 21.230 -16.867 35.490 1.00 42.61 57 TYR B C 1
ATOM 1118 O O . TYR B 1 60 ? 21.378 -16.523 36.689 1.00 42.21 57 TYR B O 1
ATOM 1127 N N . ALA B 1 61 ? 21.075 -18.141 35.114 1.00 42.81 58 ALA B N 1
ATOM 1128 C CA . ALA B 1 61 ? 21.044 -19.248 36.100 1.00 43.43 58 ALA B CA 1
ATOM 1129 C C . ALA B 1 61 ? 22.358 -19.372 36.852 1.00 43.14 58 ALA B C 1
ATOM 1130 O O . ALA B 1 61 ? 22.372 -19.657 38.034 1.00 41.66 58 ALA B O 1
ATOM 1132 N N . THR B 1 62 ? 23.467 -19.163 36.157 1.00 45.47 59 THR B N 1
ATOM 1133 C CA . THR B 1 62 ? 24.769 -19.203 36.811 1.00 47.30 59 THR B CA 1
ATOM 1134 C C . THR B 1 62 ? 24.871 -18.045 37.805 1.00 48.14 59 THR B C 1
ATOM 1135 O O . THR B 1 62 ? 25.337 -18.227 38.926 1.00 48.94 59 THR B O 1
ATOM 1139 N N . ARG B 1 63 ? 24.405 -16.856 37.421 1.00 48.30 60 ARG B N 1
ATOM 1140 C CA . ARG B 1 63 ? 24.457 -15.716 38.355 1.00 47.97 60 ARG B CA 1
ATOM 1141 C C . ARG B 1 63 ? 23.673 -15.979 39.646 1.00 48.31 60 ARG B C 1
ATOM 1142 O O . ARG B 1 63 ? 24.017 -15.477 40.709 1.00 47.77 60 ARG B O 1
ATOM 1150 N N . LEU B 1 64 ? 22.592 -16.744 39.524 1.00 48.32 61 LEU B N 1
ATOM 1151 C CA . LEU B 1 64 ? 21.695 -16.940 40.616 1.00 48.81 61 LEU B CA 1
ATOM 1152 C C . LEU B 1 64 ? 22.184 -18.062 41.518 1.00 49.17 61 LEU B C 1
ATOM 1153 O O . LEU B 1 64 ? 21.647 -18.215 42.613 1.00 50.26 61 LEU B O 1
ATOM 1158 N N . GLY B 1 65 ? 23.157 -18.859 41.060 1.00 48.81 62 GLY B N 1
ATOM 1159 C CA . GLY B 1 65 ? 23.623 -20.002 41.828 1.00 48.17 62 GLY B CA 1
ATOM 1160 C C . GLY B 1 65 ? 22.925 -21.320 41.474 1.00 49.61 62 GLY B C 1
ATOM 1161 O O . GLY B 1 65 ? 23.232 -22.366 42.057 1.00 49.06 62 GLY B O 1
ATOM 1162 N N . ILE B 1 66 ? 22.001 -21.280 40.513 1.00 49.84 63 ILE B N 1
ATOM 1163 C CA . ILE B 1 66 ? 21.244 -22.459 40.035 1.00 49.59 63 ILE B CA 1
ATOM 1164 C C . ILE B 1 66 ? 22.156 -23.425 39.268 1.00 50.84 63 ILE B C 1
ATOM 1165 O O . ILE B 1 66 ? 22.013 -24.646 39.371 1.00 51.16 63 ILE B O 1
ATOM 1170 N N . LEU B 1 67 ? 23.077 -22.874 38.481 1.00 51.66 64 LEU B N 1
ATOM 1171 C CA . LEU B 1 67 ? 24.182 -23.640 37.927 1.00 52.50 64 LEU B CA 1
ATOM 1172 C C . LEU B 1 67 ? 25.467 -23.124 38.566 1.00 53.58 64 LEU B C 1
ATOM 1173 O O . LEU B 1 67 ? 25.555 -21.941 38.862 1.00 54.25 64 LEU B O 1
ATOM 1178 N N . THR B 1 68 ? 26.457 -23.982 38.780 1.00 54.89 65 THR B N 1
ATOM 1179 C CA . THR B 1 68 ? 27.781 -23.509 39.195 1.00 56.57 65 THR B CA 1
ATOM 1180 C C . THR B 1 68 ? 28.413 -22.964 37.955 1.00 57.49 65 THR B C 1
ATOM 1181 O O . THR B 1 68 ? 27.956 -23.266 36.855 1.00 58.71 65 THR B O 1
ATOM 1185 N N . ASN B 1 69 ? 29.486 -22.204 38.114 1.00 58.65 66 ASN B N 1
ATOM 1186 C CA . ASN B 1 69 ? 30.204 -21.672 36.968 1.00 59.54 66 ASN B CA 1
ATOM 1187 C C . ASN B 1 69 ? 30.649 -22.706 35.938 1.00 59.46 66 ASN B C 1
ATOM 1188 O O . ASN B 1 69 ? 30.506 -22.464 34.744 1.00 58.92 66 ASN B O 1
ATOM 1193 N N . ASP B 1 70 ? 31.178 -23.841 36.397 1.00 59.49 67 ASP B N 1
ATOM 1194 C CA . ASP B 1 70 ? 31.575 -24.919 35.493 1.00 60.48 67 ASP B CA 1
ATOM 1195 C C . ASP B 1 70 ? 30.384 -25.506 34.727 1.00 60.78 67 ASP B C 1
ATOM 1196 O O . ASP B 1 70 ? 30.479 -25.721 33.515 1.00 61.39 67 ASP B O 1
ATOM 1201 N N . GLU B 1 71 ? 29.262 -25.740 35.415 1.00 61.03 68 GLU B N 1
ATOM 1202 C CA . GLU B 1 71 ? 28.032 -26.196 34.748 1.00 61.03 68 GLU B CA 1
ATOM 1203 C C . GLU B 1 71 ? 27.613 -25.228 33.649 1.00 61.19 68 GLU B C 1
ATOM 1204 O O . GLU B 1 71 ? 27.395 -25.633 32.504 1.00 60.88 68 GLU B O 1
ATOM 1210 N N . GLY B 1 72 ? 27.517 -23.944 34.007 1.00 61.52 69 GLY B N 1
ATOM 1211 C CA . GLY B 1 72 ? 27.166 -22.907 33.060 1.00 61.58 69 GLY B CA 1
ATOM 1212 C C . GLY B 1 72 ? 28.104 -22.899 31.871 1.00 61.88 69 GLY B C 1
ATOM 1213 O O . GLY B 1 72 ? 27.675 -22.834 30.708 1.00 62.19 69 GLY B O 1
ATOM 1214 N N . HIS B 1 73 ? 29.388 -22.984 32.160 1.00 62.12 70 HIS B N 1
ATOM 1215 C CA . HIS B 1 73 ? 30.412 -22.966 31.116 1.00 63.07 70 HIS B CA 1
ATOM 1216 C C . HIS B 1 73 ? 30.338 -24.206 30.205 1.00 62.65 70 HIS B C 1
ATOM 1217 O O . HIS B 1 73 ? 30.482 -24.091 28.987 1.00 62.54 70 HIS B O 1
ATOM 1224 N N . ARG B 1 74 ? 30.092 -25.375 30.797 1.00 62.21 71 ARG B N 1
ATOM 1225 C CA . ARG B 1 74 ? 29.920 -26.601 30.038 1.00 62.06 71 ARG B CA 1
ATOM 1226 C C . ARG B 1 74 ? 28.788 -26.479 29.013 1.00 61.28 71 ARG B C 1
ATOM 1227 O O . ARG B 1 74 ? 28.999 -26.736 27.817 1.00 60.79 71 ARG B O 1
ATOM 1235 N N . LEU B 1 75 ? 27.595 -26.079 29.466 1.00 59.90 72 LEU B N 1
ATOM 1236 C CA . LEU B 1 75 ? 26.484 -25.943 28.532 1.00 59.23 72 LEU B CA 1
ATOM 1237 C C . LEU B 1 75 ? 26.861 -25.054 27.350 1.00 58.93 72 LEU B C 1
ATOM 1238 O O . LEU B 1 75 ? 26.677 -25.440 26.200 1.00 58.26 72 LEU B O 1
ATOM 1243 N N . LEU B 1 76 ? 27.416 -23.881 27.637 1.00 59.03 73 LEU B N 1
ATOM 1244 C CA . LEU B 1 76 ? 27.835 -22.959 26.567 1.00 60.01 73 LEU B CA 1
ATOM 1245 C C . LEU B 1 76 ? 28.913 -23.557 25.670 1.00 60.64 73 LEU B C 1
ATOM 1246 O O . LEU B 1 76 ? 28.894 -23.397 24.442 1.00 61.10 73 LEU B O 1
ATOM 1251 N N . SER B 1 77 ? 29.837 -24.268 26.295 1.00 61.08 74 SER B N 1
ATOM 1252 C CA . SER B 1 77 ? 30.866 -24.966 25.576 1.00 61.83 74 SER B CA 1
ATOM 1253 C C . SER B 1 77 ? 30.270 -26.035 24.634 1.00 62.30 74 SER B C 1
ATOM 1254 O O . SER B 1 77 ? 30.778 -26.206 23.534 1.00 62.86 74 SER B O 1
ATOM 1257 N N . ASP B 1 78 ? 29.200 -26.731 25.049 1.00 62.90 75 ASP B N 1
ATOM 1258 C CA . ASP B 1 78 ? 28.508 -27.736 24.197 1.00 63.35 75 ASP B CA 1
ATOM 1259 C C . ASP B 1 78 ? 27.830 -27.132 22.970 1.00 63.90 75 ASP B C 1
ATOM 1260 O O . ASP B 1 78 ? 27.883 -27.714 21.882 1.00 63.54 75 ASP B O 1
ATOM 1265 N N . LEU B 1 79 ? 27.168 -25.993 23.162 1.00 64.62 76 LEU B N 1
ATOM 1266 C CA . LEU B 1 79 ? 26.561 -25.266 22.063 1.00 66.04 76 LEU B CA 1
ATOM 1267 C C . LEU B 1 79 ? 27.643 -24.783 21.119 1.00 67.46 76 LEU B C 1
ATOM 1268 O O . LEU B 1 79 ? 27.485 -24.865 19.901 1.00 67.95 76 LEU B O 1
ATOM 1273 N N . GLU B 1 80 ? 28.733 -24.267 21.682 1.00 68.52 77 GLU B N 1
ATOM 1274 C CA . GLU B 1 80 ? 29.873 -23.803 20.891 1.00 70.12 77 GLU B CA 1
ATOM 1275 C C . GLU B 1 80 ? 30.456 -24.920 20.014 1.00 70.53 77 GLU B C 1
ATOM 1276 O O . GLU B 1 80 ? 30.824 -24.685 18.862 1.00 70.66 77 GLU B O 1
ATOM 1282 N N . ARG B 1 81 ? 30.543 -26.123 20.583 1.00 71.01 78 ARG B N 1
ATOM 1283 C CA . ARG B 1 81 ? 31.046 -27.308 19.897 1.00 71.86 78 ARG B CA 1
ATOM 1284 C C . ARG B 1 81 ? 30.142 -27.724 18.734 1.00 71.55 78 ARG B C 1
ATOM 1285 O O . ARG B 1 81 ? 30.616 -28.072 17.651 1.00 71.62 78 ARG B O 1
ATOM 1293 N N . GLU B 1 82 ? 28.838 -27.684 18.969 1.00 71.38 79 GLU B N 1
ATOM 1294 C CA . GLU B 1 82 ? 27.871 -27.982 17.942 1.00 71.52 79 GLU B CA 1
ATOM 1295 C C . GLU B 1 82 ? 28.012 -27.021 16.762 1.00 71.82 79 GLU B C 1
ATOM 1296 O O . GLU B 1 82 ? 27.954 -27.435 15.600 1.00 71.89 79 GLU B O 1
ATOM 1302 N N . LEU B 1 83 ? 28.200 -25.740 17.066 1.00 72.28 80 LEU B N 1
ATOM 1303 C CA . LEU B 1 83 ? 28.375 -24.714 16.046 1.00 72.76 80 LEU B CA 1
ATOM 1304 C C . LEU B 1 83 ? 29.573 -24.986 15.136 1.00 73.56 80 LEU B C 1
ATOM 1305 O O . LEU B 1 83 ? 29.553 -24.633 13.953 1.00 73.56 80 LEU B O 1
ATOM 1310 N N . ASN B 1 84 ? 30.605 -25.618 15.696 1.00 74.31 81 ASN B N 1
ATOM 1311 C CA . ASN B 1 84 ? 31.753 -26.102 14.921 1.00 75.11 81 ASN B CA 1
ATOM 1312 C C . ASN B 1 84 ? 31.670 -27.599 14.569 1.00 75.92 81 ASN B C 1
ATOM 1313 O O . ASN B 1 84 ? 32.691 -28.238 14.288 1.00 75.90 81 ASN B O 1
ATOM 1318 N N . GLN B 1 85 ? 30.443 -28.130 14.568 1.00 76.83 82 GLN B N 1
ATOM 1319 C CA . GLN B 1 85 ? 30.142 -29.568 14.363 1.00 77.93 82 GLN B CA 1
ATOM 1320 C C . GLN B 1 85 ? 30.764 -30.488 15.427 1.00 78.00 82 GLN B C 1
ATOM 1321 O O . GLN B 1 85 ? 30.156 -31.481 15.851 1.00 77.96 82 GLN B O 1
#

Foldseek 3Di:
DCVVVVVVVVVVVVVVVVVVVCVCCVVPDCVVVVVVVVVVVVVVCVVVLVVLVVCCVVVVAPPVRSVVVVVVVVVVVVD/DVVVVVVVVVVVVVVVVVVVVCVVCVVPDCPVVVVVVVVVVVVVCVVVLVVLVVCCVVVVAPPVRSVVVVVVVVVVVVD

Radius of gyration: 28.63 Å; Cα contacts (8 Å, |Δi|>4): 89; chains: 2; bounding box: 24×24×98 Å

Solvent-accessible surface area: 11886 Å² total

Nearest PDB structures (foldseek):
  6o35-assembly1_C-2  TM=5.332E-01  e=5.176E+00  synthetic construct
  8pd8-assembly1_A  TM=6.292E-01  e=9.848E+00  Strongylocentrotus purpuratus
  6o35-assembly1_C-2  TM=5.287E-01  e=8.432E+00  synthetic construct

Secondary structure (DSSP, 8-state):
--HHHHHHHHHHHHHHHHHH--HHHHHT--HHHHHHHHHHHHHH--HHHHHHHHHHHHTSS-HHHHHHHHHHHHHHHT-/--HHHHHHHHHHHHHHHHHH--HHHHHT--HHHHHHHHHHHHHH--HHHHHHHHHHHHTSS-HHHHHHHHHHHHHHHT-

B-factor: mean 53.53, std 13.65, range [31.46, 92.64]